Protein AF-A0A1A9ZHI6-F1 (afdb_monomer_lite)

Structure (mmCIF, N/CA/C/O backbone):
data_AF-A0A1A9ZHI6-F1
#
_entry.id   AF-A0A1A9ZHI6-F1
#
loop_
_atom_site.group_PDB
_atom_site.id
_atom_site.type_symbol
_atom_site.label_atom_id
_atom_site.label_alt_id
_atom_site.label_comp_id
_atom_site.label_asym_id
_atom_site.label_entity_id
_atom_site.label_seq_id
_atom_site.pdbx_PDB_ins_code
_atom_site.Cartn_x
_atom_site.Cartn_y
_atom_site.Cartn_z
_atom_site.occupancy
_atom_site.B_iso_or_equiv
_atom_site.auth_seq_id
_atom_site.auth_comp_id
_atom_site.auth_asym_id
_atom_site.auth_atom_id
_atom_site.pdbx_PDB_model_num
ATOM 1 N N . MET A 1 1 ? 2.518 -0.898 6.849 1.00 53.50 1 MET A N 1
ATOM 2 C CA . MET A 1 1 ? 3.801 -0.621 7.561 1.00 53.50 1 MET A CA 1
ATOM 3 C C . MET A 1 1 ? 3.595 -0.635 9.086 1.00 53.50 1 MET A C 1
ATOM 5 O O . MET A 1 1 ? 3.066 0.326 9.608 1.00 53.50 1 MET A O 1
ATOM 9 N N . VAL A 1 2 ? 3.929 -1.709 9.824 1.00 54.91 2 VAL A N 1
ATOM 10 C CA . VAL A 1 2 ? 3.541 -1.838 11.262 1.00 54.91 2 VAL A CA 1
ATOM 11 C C . VAL A 1 2 ? 4.688 -1.547 12.249 1.00 54.91 2 VAL A C 1
ATOM 13 O O . VAL A 1 2 ? 4.442 -1.087 13.361 1.00 54.91 2 VAL A O 1
ATOM 16 N N . SER A 1 3 ? 5.951 -1.741 11.849 1.00 55.91 3 SER A N 1
ATOM 17 C CA . SER A 1 3 ? 7.101 -1.652 12.771 1.00 55.91 3 SER A CA 1
ATOM 18 C C . SER A 1 3 ? 7.670 -0.238 12.974 1.00 55.91 3 SER A C 1
ATOM 20 O O . SER A 1 3 ? 8.300 0.007 13.999 1.00 55.91 3 SER A O 1
ATOM 22 N N . LEU A 1 4 ? 7.454 0.695 12.035 1.00 60.62 4 LEU A N 1
ATOM 23 C CA . LEU A 1 4 ? 8.017 2.059 12.084 1.00 60.62 4 LEU A CA 1
ATOM 24 C C . LEU A 1 4 ? 6.990 3.144 12.447 1.00 60.62 4 LEU A C 1
ATOM 26 O O . LEU A 1 4 ? 7.350 4.308 12.551 1.00 60.62 4 LEU A O 1
ATOM 30 N N . LEU A 1 5 ? 5.731 2.782 12.719 1.00 57.50 5 LEU A N 1
ATOM 31 C CA . LEU A 1 5 ? 4.638 3.741 12.958 1.00 57.50 5 LEU A CA 1
ATOM 32 C C . LEU A 1 5 ? 4.862 4.707 14.130 1.00 57.50 5 LEU A C 1
ATOM 34 O O . LEU A 1 5 ? 4.244 5.760 14.169 1.00 57.50 5 LEU A O 1
ATOM 38 N N . LYS A 1 6 ? 5.720 4.377 15.107 1.00 60.66 6 LYS A N 1
ATOM 39 C CA . LYS A 1 6 ? 6.077 5.330 16.178 1.00 60.66 6 LYS A CA 1
ATOM 40 C C . LYS A 1 6 ? 6.918 6.509 15.675 1.00 60.66 6 LYS A C 1
ATOM 42 O O . LYS A 1 6 ? 7.005 7.511 16.371 1.00 60.66 6 LYS A O 1
ATOM 47 N N . LEU A 1 7 ? 7.549 6.354 14.517 1.00 64.75 7 LEU A N 1
ATOM 48 C CA . LEU A 1 7 ? 8.449 7.312 13.886 1.00 64.75 7 LEU A CA 1
ATOM 49 C C . LEU A 1 7 ? 7.895 7.800 12.545 1.00 64.75 7 LEU A C 1
ATOM 51 O O . LEU A 1 7 ? 8.662 8.383 11.784 1.00 64.75 7 LEU A O 1
ATOM 55 N N . ALA A 1 8 ? 6.622 7.511 12.241 1.00 81.06 8 ALA A N 1
ATOM 56 C CA . ALA A 1 8 ? 6.049 7.753 10.930 1.00 81.06 8 ALA A CA 1
ATOM 57 C C . ALA A 1 8 ? 4.805 8.645 10.980 1.00 81.06 8 ALA A C 1
ATOM 59 O O . ALA A 1 8 ? 3.886 8.403 11.763 1.00 81.06 8 ALA A O 1
ATOM 60 N N . GLU A 1 9 ? 4.776 9.637 10.100 1.00 88.25 9 GLU A N 1
ATOM 61 C CA . GLU A 1 9 ? 3.623 10.481 9.811 1.00 88.25 9 GLU A CA 1
ATOM 62 C C . GLU A 1 9 ? 3.088 10.110 8.428 1.00 88.25 9 GLU A C 1
ATOM 64 O O . GLU A 1 9 ? 3.850 9.964 7.472 1.00 88.25 9 GLU A O 1
ATOM 69 N N . ILE A 1 10 ? 1.775 9.911 8.336 1.00 92.44 10 ILE A N 1
ATOM 70 C CA . ILE A 1 10 ? 1.105 9.492 7.104 1.00 92.44 10 ILE A CA 1
ATOM 71 C C . ILE A 1 10 ? 0.201 10.631 6.655 1.00 92.44 10 ILE A C 1
ATOM 73 O O . ILE A 1 10 ? -0.656 11.073 7.421 1.00 92.44 10 ILE A O 1
ATOM 77 N N . ASP A 1 11 ? 0.385 11.073 5.418 1.00 94.12 11 ASP A N 1
ATOM 78 C CA . ASP A 1 11 ? -0.468 12.050 4.752 1.00 94.12 11 ASP A CA 1
ATOM 79 C C . ASP A 1 11 ? -0.930 11.507 3.391 1.00 94.12 11 ASP A C 1
ATOM 81 O O . ASP A 1 11 ? -0.854 10.310 3.128 1.00 94.12 11 ASP A O 1
ATOM 85 N N . GLU A 1 12 ? -1.473 12.360 2.523 1.00 96.94 12 GLU A N 1
ATOM 86 C CA . GLU A 1 12 ? -1.890 11.916 1.191 1.00 96.94 12 GLU A CA 1
ATOM 87 C C . GLU A 1 12 ? -0.707 11.585 0.268 1.00 96.94 12 GLU A C 1
ATOM 89 O O . GLU A 1 12 ? -0.840 10.739 -0.615 1.00 96.94 12 GLU A O 1
ATOM 94 N N . ASN A 1 13 ? 0.453 12.214 0.464 1.00 96.81 13 ASN A N 1
ATOM 95 C CA . ASN A 1 13 ? 1.618 12.049 -0.401 1.00 96.81 13 ASN A CA 1
ATOM 96 C C . ASN A 1 13 ? 2.294 10.696 -0.176 1.00 96.81 13 ASN A C 1
ATOM 98 O O . ASN A 1 13 ? 2.717 10.061 -1.148 1.00 96.81 13 ASN A O 1
ATOM 102 N N . GLY A 1 14 ? 2.365 10.249 1.077 1.00 96.06 14 GLY A N 1
ATOM 103 C CA . GLY A 1 14 ? 3.000 8.992 1.439 1.00 96.06 14 GLY A CA 1
ATOM 104 C C . GLY A 1 14 ? 3.213 8.844 2.939 1.00 96.06 14 GLY A C 1
ATOM 105 O O . GLY A 1 14 ? 2.438 9.327 3.765 1.00 96.06 14 GLY A O 1
ATOM 106 N N . VAL A 1 15 ? 4.284 8.135 3.285 1.00 95.25 15 VAL A N 1
ATOM 107 C CA . VAL A 1 15 ? 4.713 7.916 4.663 1.00 95.25 15 VAL A CA 1
ATOM 108 C C . VAL A 1 15 ? 6.058 8.590 4.882 1.00 95.25 15 VAL A C 1
ATOM 110 O O . VAL A 1 15 ? 7.074 8.156 4.335 1.00 95.25 15 VAL A O 1
ATOM 113 N N . ASN A 1 16 ? 6.067 9.620 5.720 1.00 93.06 16 ASN A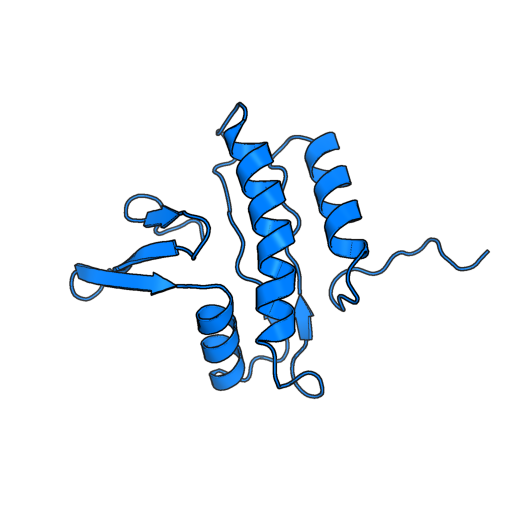 N 1
ATOM 114 C CA . ASN A 1 16 ? 7.283 10.223 6.243 1.00 93.06 16 ASN A CA 1
ATOM 115 C C . ASN A 1 16 ? 7.750 9.424 7.448 1.00 93.06 16 ASN A C 1
ATOM 117 O O . ASN A 1 16 ? 6.961 9.198 8.357 1.00 93.06 16 ASN A O 1
ATOM 121 N N . PHE A 1 17 ? 9.010 9.010 7.495 1.00 90.69 17 PHE A N 1
ATOM 122 C CA . PHE A 1 17 ? 9.571 8.325 8.655 1.00 90.69 17 PHE A CA 1
ATOM 123 C C . PHE A 1 17 ? 11.056 8.625 8.827 1.00 90.69 17 PHE A C 1
ATOM 125 O O . PHE A 1 17 ? 11.739 9.033 7.889 1.00 90.69 17 PHE A O 1
ATOM 132 N N . ARG A 1 18 ? 11.577 8.401 10.036 1.00 88.69 18 ARG A N 1
ATOM 133 C CA . ARG A 1 18 ? 13.025 8.439 10.278 1.00 88.69 18 ARG A CA 1
ATOM 134 C C . ARG A 1 18 ? 13.653 7.082 10.001 1.00 88.69 18 ARG A C 1
ATOM 136 O O . ARG A 1 18 ? 13.200 6.064 10.527 1.00 88.69 18 ARG A O 1
ATOM 143 N N . SER A 1 19 ? 14.715 7.081 9.205 1.00 87.06 19 SER A N 1
ATOM 144 C CA . SER A 1 19 ? 15.542 5.904 8.961 1.00 87.06 19 SER A CA 1
ATOM 145 C C . SER A 1 19 ? 16.107 5.369 10.286 1.00 87.06 19 SER A 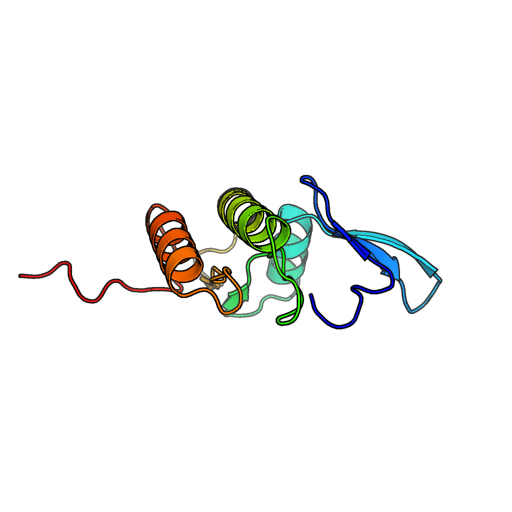C 1
ATOM 147 O O . SER A 1 19 ? 16.694 6.133 11.057 1.00 87.06 19 SER A O 1
ATOM 149 N N . PRO A 1 20 ? 15.978 4.060 10.572 1.00 82.88 20 PRO A N 1
ATOM 150 C CA . PRO A 1 20 ? 16.516 3.469 11.796 1.00 82.88 20 PRO A CA 1
ATOM 151 C C . PRO A 1 20 ? 18.047 3.336 11.776 1.00 82.88 20 PRO A C 1
ATOM 153 O O . PRO A 1 20 ? 18.635 3.000 12.801 1.00 82.88 20 PRO A O 1
ATOM 156 N N . PHE A 1 21 ? 18.691 3.560 10.625 1.00 86.62 21 PHE A N 1
ATOM 157 C CA . PHE A 1 21 ? 20.135 3.396 10.459 1.00 86.62 21 PHE A CA 1
ATOM 158 C C . PHE A 1 21 ? 20.909 4.678 10.772 1.00 86.62 21 PHE A C 1
ATOM 160 O O . PHE A 1 21 ? 21.970 4.619 11.387 1.00 86.62 21 PHE A O 1
ATOM 167 N N . ASP A 1 22 ? 20.377 5.831 10.360 1.00 91.00 22 ASP A N 1
ATOM 168 C CA . ASP A 1 22 ? 21.072 7.123 10.416 1.00 91.00 22 ASP A CA 1
ATOM 169 C C . ASP A 1 22 ? 20.192 8.296 10.890 1.00 91.00 22 ASP A C 1
ATOM 171 O O . ASP A 1 22 ? 20.667 9.427 10.960 1.00 91.00 22 ASP A O 1
ATOM 175 N N . ASN A 1 23 ? 18.929 8.048 11.263 1.00 85.25 23 ASN A N 1
ATOM 176 C CA . ASN A 1 23 ? 17.932 9.055 11.661 1.00 85.25 23 ASN A CA 1
ATOM 177 C C . ASN A 1 23 ? 17.587 10.108 10.594 1.00 85.25 23 ASN A C 1
ATOM 179 O O . ASN A 1 23 ? 16.924 11.103 10.921 1.00 85.25 23 ASN A O 1
ATOM 183 N N . SER A 1 24 ? 17.989 9.895 9.338 1.00 90.00 24 SER A N 1
ATOM 184 C CA . SER A 1 24 ? 17.590 10.751 8.221 1.00 90.00 24 SER A CA 1
ATOM 185 C C . SER A 1 24 ? 16.074 10.704 8.007 1.00 90.00 24 SER A C 1
ATOM 187 O O . SER A 1 24 ? 15.417 9.699 8.294 1.00 90.00 24 SER A O 1
ATOM 189 N N . GLU A 1 25 ? 15.499 11.809 7.536 1.00 90.56 25 GLU A N 1
ATOM 190 C CA . GLU A 1 25 ? 14.086 11.859 7.159 1.00 90.56 25 GLU A CA 1
ATOM 191 C C . GLU A 1 25 ? 13.902 11.235 5.775 1.00 90.56 25 GLU A C 1
ATOM 193 O O . GLU A 1 25 ? 14.618 11.557 4.828 1.00 90.56 25 GLU A O 1
ATOM 198 N N . CYS A 1 26 ? 12.953 10.312 5.676 1.00 91.88 26 CYS A N 1
ATOM 199 C CA . CYS A 1 26 ? 12.645 9.550 4.477 1.00 91.88 26 CYS A CA 1
ATOM 200 C C . CYS A 1 26 ? 11.162 9.706 4.141 1.00 91.88 26 CYS A C 1
ATOM 202 O O . CYS A 1 26 ? 10.316 9.588 5.025 1.00 91.88 26 CYS A O 1
ATOM 204 N N . MET A 1 27 ? 10.853 9.900 2.859 1.00 94.56 27 MET A N 1
ATOM 205 C CA . MET A 1 27 ? 9.490 9.877 2.328 1.00 94.56 27 MET A CA 1
ATOM 206 C C . MET A 1 27 ? 9.322 8.646 1.436 1.00 94.56 27 MET A C 1
ATOM 208 O O . MET A 1 27 ? 10.004 8.502 0.417 1.00 94.56 27 MET A O 1
ATOM 212 N N . LEU A 1 28 ? 8.392 7.769 1.803 1.00 96.31 28 LEU A N 1
ATOM 213 C CA . LEU A 1 28 ? 7.968 6.652 0.968 1.00 96.31 28 LEU A CA 1
ATOM 214 C C . LEU A 1 28 ? 6.582 6.945 0.397 1.00 96.31 28 LEU A C 1
ATOM 216 O O . LEU A 1 28 ? 5.575 6.804 1.090 1.00 96.31 28 LEU A O 1
ATOM 220 N N . THR A 1 29 ? 6.543 7.348 -0.870 1.00 98.25 29 THR A N 1
ATOM 221 C CA . THR A 1 29 ? 5.297 7.504 -1.630 1.00 98.25 29 THR A CA 1
ATOM 222 C C . THR A 1 29 ? 4.896 6.175 -2.290 1.00 98.25 29 THR A C 1
ATOM 224 O O . THR A 1 29 ? 5.750 5.294 -2.446 1.00 98.25 29 THR A O 1
ATOM 227 N N . PRO A 1 30 ? 3.626 6.011 -2.710 1.00 98.38 30 PRO A N 1
ATOM 228 C CA . PRO A 1 30 ? 3.187 4.912 -3.571 1.00 98.38 30 PRO A CA 1
ATOM 229 C C . PRO A 1 30 ? 4.112 4.658 -4.769 1.00 98.38 30 PRO A C 1
ATOM 231 O O . PRO A 1 30 ? 4.569 3.535 -4.965 1.00 98.38 30 PRO A O 1
ATOM 234 N N . GLU A 1 31 ? 4.475 5.700 -5.516 1.00 98.56 31 GLU A N 1
ATOM 235 C CA . GLU A 1 31 ? 5.309 5.585 -6.718 1.00 98.56 31 GLU A CA 1
ATOM 236 C C . GLU A 1 31 ? 6.711 5.089 -6.370 1.00 98.56 31 GLU A C 1
ATOM 238 O O . GLU A 1 31 ? 7.221 4.154 -6.986 1.00 98.56 31 GLU A O 1
ATOM 243 N N . HIS A 1 32 ? 7.322 5.677 -5.338 1.00 98.12 32 HIS A N 1
ATOM 244 C CA . HIS A 1 32 ? 8.661 5.294 -4.910 1.00 98.12 32 HIS A CA 1
ATOM 245 C C . HIS A 1 32 ? 8.682 3.854 -4.369 1.00 98.12 32 HIS A C 1
ATOM 247 O O . HIS A 1 32 ? 9.606 3.094 -4.656 1.00 98.12 32 HIS A O 1
ATOM 253 N N . SER A 1 33 ? 7.635 3.440 -3.647 1.00 98.12 33 SER A N 1
ATOM 254 C CA . SER A 1 33 ? 7.486 2.064 -3.166 1.00 98.12 33 SER A CA 1
ATOM 255 C C . SER A 1 33 ? 7.414 1.052 -4.312 1.00 98.12 33 SER A C 1
ATOM 257 O O . SER A 1 33 ? 8.049 -0.003 -4.229 1.00 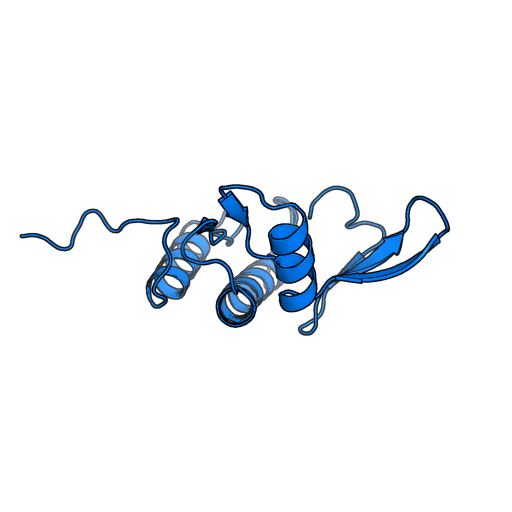98.12 33 SER A O 1
ATOM 259 N N . ILE A 1 34 ? 6.690 1.366 -5.388 1.00 98.06 34 ILE A N 1
ATOM 260 C CA . ILE A 1 34 ? 6.601 0.499 -6.569 1.00 98.06 34 ILE A CA 1
ATOM 261 C C . ILE A 1 34 ? 7.913 0.475 -7.350 1.00 98.06 34 ILE A C 1
ATOM 263 O O . ILE A 1 34 ? 8.375 -0.605 -7.709 1.00 98.06 34 ILE A O 1
ATOM 267 N N . GLN A 1 35 ? 8.575 1.619 -7.531 1.00 98.19 35 GLN A N 1
ATOM 268 C CA . GLN A 1 35 ? 9.883 1.685 -8.191 1.00 98.19 35 GLN A CA 1
ATOM 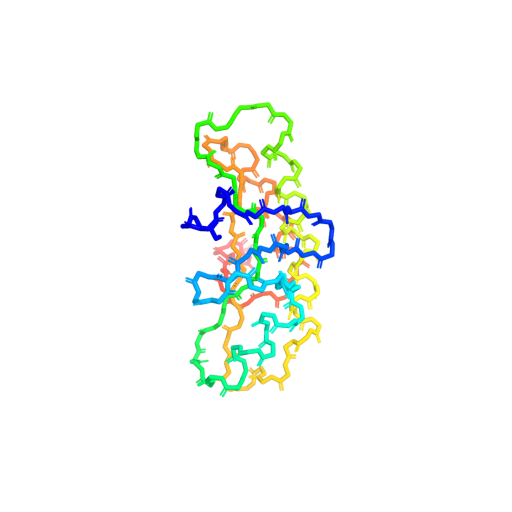269 C C . GLN A 1 35 ? 10.927 0.814 -7.483 1.00 98.19 35 GLN A C 1
ATOM 271 O O . GLN A 1 35 ? 11.625 0.036 -8.133 1.00 98.19 35 GLN A O 1
ATOM 276 N N . ILE A 1 36 ? 10.997 0.882 -6.148 1.00 98.00 36 ILE A N 1
ATOM 277 C CA . ILE A 1 36 ? 11.889 0.030 -5.348 1.00 98.00 36 ILE A CA 1
ATOM 278 C C . ILE A 1 36 ? 11.581 -1.452 -5.600 1.00 98.00 36 ILE A C 1
ATOM 280 O O . ILE A 1 36 ? 12.492 -2.236 -5.862 1.00 98.00 36 ILE A O 1
ATOM 284 N N . GLN A 1 37 ? 10.306 -1.844 -5.571 1.00 98.25 37 GLN A N 1
ATOM 285 C CA . GLN A 1 37 ? 9.898 -3.231 -5.810 1.00 98.25 37 GLN A CA 1
ATOM 286 C C . GLN A 1 37 ? 10.147 -3.688 -7.261 1.00 98.25 37 GLN A C 1
ATOM 288 O O . GLN A 1 37 ? 10.495 -4.851 -7.481 1.00 98.25 37 GLN A O 1
ATOM 293 N N . ASN A 1 38 ? 10.053 -2.789 -8.249 1.00 97.44 38 ASN A N 1
ATOM 294 C CA . ASN A 1 38 ? 10.415 -3.082 -9.640 1.00 97.44 38 ASN A CA 1
ATOM 295 C C . ASN A 1 38 ? 11.920 -3.304 -9.824 1.00 97.44 38 ASN A C 1
ATOM 297 O O . ASN A 1 38 ? 12.313 -4.159 -10.616 1.00 97.44 38 ASN A O 1
ATOM 301 N N . ILE A 1 39 ? 12.757 -2.585 -9.069 1.00 98.00 39 ILE A N 1
ATOM 302 C CA . ILE A 1 39 ? 14.215 -2.780 -9.058 1.00 98.00 39 ILE A CA 1
ATOM 303 C C . ILE A 1 39 ? 14.591 -4.088 -8.356 1.00 98.00 39 ILE A C 1
ATOM 305 O O . ILE A 1 39 ? 15.467 -4.805 -8.832 1.00 98.00 39 ILE A O 1
ATOM 309 N N . ILE A 1 40 ? 13.925 -4.413 -7.242 1.00 97.88 40 ILE A N 1
ATOM 310 C CA . ILE A 1 40 ? 14.133 -5.681 -6.526 1.00 97.88 40 ILE A CA 1
ATOM 311 C C . ILE A 1 40 ? 13.802 -6.883 -7.425 1.00 97.88 40 ILE A C 1
ATOM 313 O O . ILE A 1 40 ? 14.439 -7.924 -7.295 1.00 97.88 40 ILE A O 1
ATOM 317 N N . GLY A 1 41 ? 12.836 -6.741 -8.341 1.00 96.56 41 GLY A N 1
ATOM 318 C CA . GLY A 1 41 ? 12.496 -7.786 -9.310 1.00 96.56 41 GLY A CA 1
ATOM 319 C C . GLY A 1 41 ? 11.720 -8.961 -8.708 1.00 96.56 41 GLY A C 1
ATOM 320 O O . GLY A 1 41 ? 11.827 -10.075 -9.203 1.00 96.56 41 GLY A O 1
ATOM 321 N N . ALA A 1 42 ? 10.966 -8.736 -7.626 1.00 96.44 42 ALA A N 1
ATOM 322 C CA . ALA A 1 42 ? 10.118 -9.764 -7.017 1.00 96.44 42 ALA A CA 1
ATOM 323 C C . ALA A 1 42 ? 8.933 -10.149 -7.924 1.00 96.44 42 ALA A C 1
ATOM 325 O O . ALA A 1 42 ? 8.319 -9.267 -8.517 1.00 96.44 42 ALA A O 1
ATOM 326 N N . ASP A 1 43 ? 8.546 -11.426 -7.969 1.00 96.06 43 ASP A N 1
ATOM 327 C CA . ASP A 1 43 ? 7.436 -11.913 -8.814 1.00 96.06 43 ASP A CA 1
ATOM 328 C C . ASP A 1 43 ? 6.062 -11.344 -8.409 1.00 96.06 43 ASP A C 1
ATOM 330 O O . ASP A 1 43 ? 5.155 -11.178 -9.230 1.00 96.06 43 ASP A O 1
ATOM 334 N N . ILE A 1 44 ? 5.897 -11.052 -7.117 1.00 95.62 44 ILE A N 1
ATOM 335 C CA . ILE A 1 44 ? 4.707 -10.421 -6.544 1.00 95.62 44 ILE A CA 1
ATOM 336 C C . ILE A 1 44 ? 5.164 -9.193 -5.772 1.00 95.62 44 ILE A C 1
ATOM 338 O O . ILE A 1 44 ? 6.041 -9.277 -4.909 1.00 95.62 44 ILE A O 1
ATOM 342 N N . ILE A 1 45 ? 4.541 -8.063 -6.075 1.00 96.88 45 ILE A N 1
ATOM 343 C CA . ILE A 1 45 ? 4.785 -6.784 -5.419 1.00 96.88 45 ILE A CA 1
ATOM 344 C C . ILE A 1 45 ? 3.489 -6.306 -4.772 1.00 96.88 45 ILE A C 1
ATOM 346 O O . ILE A 1 45 ? 2.390 -6.606 -5.236 1.00 96.88 45 ILE A O 1
ATOM 350 N N . MET A 1 46 ? 3.607 -5.566 -3.680 1.00 97.25 46 MET A N 1
ATOM 351 C CA . MET A 1 46 ? 2.464 -5.106 -2.900 1.00 97.25 46 MET A CA 1
ATOM 352 C C . MET A 1 46 ? 2.270 -3.608 -3.103 1.00 97.25 46 MET A C 1
ATOM 354 O O . MET A 1 46 ? 3.249 -2.859 -3.166 1.00 97.25 46 MET A O 1
ATOM 358 N N . GLN A 1 47 ? 1.018 -3.150 -3.155 1.00 96.56 47 GLN A N 1
ATOM 359 C CA . GLN A 1 47 ? 0.755 -1.714 -3.068 1.00 96.56 47 GLN A CA 1
ATOM 360 C C . GLN A 1 47 ? 1.267 -1.154 -1.733 1.00 96.56 47 GLN A C 1
ATOM 362 O O . GLN A 1 47 ? 1.302 -1.859 -0.720 1.00 96.56 47 GLN A O 1
ATOM 367 N N . LEU A 1 48 ? 1.575 0.140 -1.706 1.00 97.56 48 LEU A N 1
ATOM 368 C CA . LEU A 1 48 ? 1.652 0.860 -0.441 1.00 97.56 48 LEU A CA 1
ATOM 369 C C . LEU A 1 48 ? 0.231 1.080 0.106 1.00 97.56 48 LEU A C 1
ATOM 371 O O . LEU A 1 48 ? -0.691 1.422 -0.639 1.00 97.56 48 LEU A O 1
ATOM 375 N N . ASP A 1 49 ? 0.052 0.884 1.410 1.00 96.88 49 ASP A N 1
ATOM 376 C CA . ASP A 1 49 ? -1.228 1.001 2.104 1.00 96.88 49 ASP A CA 1
ATOM 377 C C . ASP A 1 49 ? -1.123 1.839 3.388 1.00 96.88 49 ASP A C 1
ATOM 379 O O . ASP A 1 49 ? -0.071 1.918 4.033 1.00 96.88 49 ASP A O 1
ATOM 383 N N . ASP A 1 50 ? -2.239 2.454 3.784 1.00 95.25 50 ASP A N 1
ATOM 384 C CA . ASP A 1 50 ? -2.349 3.151 5.064 1.00 95.25 50 ASP A CA 1
ATOM 385 C C . ASP A 1 50 ? -2.894 2.190 6.128 1.00 95.25 50 ASP A C 1
ATOM 387 O O . ASP A 1 50 ? -4.100 2.050 6.344 1.00 95.25 50 ASP A O 1
ATOM 391 N N . ALA A 1 51 ? -1.971 1.484 6.779 1.00 91.75 51 ALA A N 1
ATOM 392 C CA . ALA A 1 51 ? -2.297 0.514 7.812 1.00 91.75 51 ALA A CA 1
ATOM 393 C C . ALA A 1 51 ? -2.474 1.184 9.184 1.00 91.75 51 ALA A C 1
ATOM 395 O O . ALA A 1 51 ? -1.533 1.728 9.768 1.00 91.75 51 ALA A O 1
ATOM 396 N N . VAL A 1 52 ? -3.665 1.040 9.758 1.00 90.06 52 VAL A N 1
ATOM 397 C CA . VAL A 1 52 ? -3.977 1.470 11.128 1.00 90.06 52 VAL A CA 1
ATOM 398 C C . VAL A 1 52 ? -3.828 0.323 12.126 1.00 90.06 52 VAL A C 1
ATOM 400 O O . VAL A 1 52 ? -3.996 -0.851 11.796 1.00 90.06 52 VAL A O 1
ATOM 403 N N . LYS A 1 53 ? -3.526 0.653 13.388 1.00 89.00 53 LYS A N 1
ATOM 404 C CA . LYS A 1 53 ? -3.504 -0.346 14.467 1.00 89.00 53 LYS A CA 1
ATOM 405 C C . LYS A 1 53 ? -4.904 -0.932 14.645 1.00 89.00 53 LYS A C 1
ATOM 407 O O . LYS A 1 53 ? -5.887 -0.202 14.632 1.00 89.00 53 LYS A O 1
ATOM 412 N N . THR A 1 54 ? -4.995 -2.232 14.904 1.00 86.12 54 THR A N 1
ATOM 413 C CA . THR A 1 54 ? -6.280 -2.926 15.118 1.00 86.12 54 THR A CA 1
ATOM 414 C C . THR A 1 54 ? -7.066 -2.414 16.326 1.00 86.12 54 THR A C 1
ATOM 416 O O . THR A 1 54 ? -8.276 -2.588 16.380 1.00 86.12 54 THR A O 1
ATOM 419 N N . THR A 1 55 ? -6.397 -1.764 17.282 1.00 87.81 55 THR A N 1
ATOM 420 C CA . THR A 1 55 ? -7.024 -1.114 18.442 1.00 87.81 55 THR A CA 1
ATOM 421 C C . THR A 1 55 ? -7.496 0.315 18.161 1.00 87.81 55 THR A C 1
ATOM 423 O O . THR A 1 55 ? -8.052 0.950 19.053 1.00 87.81 55 THR A O 1
ATOM 426 N N . THR A 1 56 ? -7.220 0.868 16.976 1.00 88.50 56 THR A N 1
ATOM 427 C CA . THR A 1 56 ? -7.679 2.206 16.592 1.00 88.50 56 THR A CA 1
ATOM 428 C C . THR A 1 56 ? -9.183 2.171 16.343 1.00 88.50 56 THR A C 1
ATOM 430 O O . THR A 1 56 ? -9.672 1.362 15.561 1.00 88.50 56 THR A O 1
ATOM 433 N N . THR A 1 57 ? -9.908 3.077 16.991 1.00 85.69 57 THR A N 1
ATOM 434 C CA . THR A 1 57 ? -11.357 3.249 16.842 1.00 85.69 57 THR A CA 1
ATOM 435 C C . THR A 1 57 ? -11.676 4.625 16.263 1.00 85.69 57 THR A C 1
ATOM 437 O O . THR A 1 57 ? -10.917 5.574 16.465 1.00 85.69 57 THR A O 1
ATOM 440 N N . GLY A 1 58 ? -12.828 4.759 15.606 1.00 88.81 58 GLY A N 1
ATOM 441 C CA . GLY A 1 58 ? -13.314 6.037 15.079 1.00 88.81 58 GLY A CA 1
ATOM 442 C C . GLY A 1 58 ? -12.865 6.331 13.637 1.00 88.81 58 GLY A C 1
ATOM 443 O O . GLY A 1 58 ? -12.444 5.415 12.926 1.00 88.81 58 GLY A O 1
ATOM 444 N N . PRO A 1 59 ? -12.941 7.602 13.193 1.00 94.31 59 PRO A N 1
ATOM 445 C CA . PRO A 1 59 ? -12.889 7.976 11.772 1.00 94.31 59 PRO A CA 1
ATOM 446 C C . PRO A 1 59 ? -11.543 7.687 11.093 1.00 94.31 59 PRO A C 1
ATOM 448 O O . PRO A 1 59 ? -11.468 7.588 9.874 1.00 94.31 59 PRO A O 1
ATOM 451 N N . ARG A 1 60 ? -10.469 7.494 11.870 1.00 94.00 60 ARG A N 1
ATOM 452 C CA . ARG A 1 60 ? -9.131 7.223 11.329 1.00 94.00 60 ARG A CA 1
ATOM 453 C C . ARG A 1 60 ? -9.062 5.925 10.516 1.00 94.00 60 ARG A C 1
ATOM 455 O O . ARG A 1 60 ? -8.239 5.844 9.607 1.00 94.00 60 ARG A O 1
ATOM 462 N N . VAL A 1 61 ? -9.880 4.919 10.848 1.00 95.31 61 VAL A N 1
ATOM 463 C CA . VAL A 1 61 ? -9.916 3.632 10.122 1.00 95.31 61 VAL A CA 1
ATOM 464 C C . VAL A 1 61 ? -10.517 3.817 8.729 1.00 95.31 61 VAL A C 1
ATOM 466 O O . VAL A 1 61 ? -9.955 3.336 7.749 1.00 95.31 61 VAL A O 1
ATOM 469 N N . GLU A 1 62 ? -11.622 4.556 8.646 1.00 96.62 62 GLU A N 1
ATOM 470 C CA . GLU A 1 62 ? -12.294 4.911 7.393 1.00 96.62 62 GLU A CA 1
ATOM 471 C C . GLU A 1 62 ? -11.406 5.813 6.522 1.00 96.62 62 GLU A C 1
ATOM 473 O O . GLU A 1 62 ? -11.237 5.572 5.329 1.00 96.62 62 GLU A O 1
ATOM 478 N N . GLU A 1 63 ? -10.723 6.787 7.128 1.00 96.75 63 GLU A N 1
ATOM 479 C CA . GLU A 1 63 ? -9.739 7.622 6.433 1.00 96.75 63 GLU A CA 1
ATOM 480 C C . GLU A 1 63 ? -8.609 6.784 5.804 1.00 96.75 63 GLU A C 1
ATOM 482 O O . GLU A 1 63 ? -8.261 6.985 4.638 1.00 96.75 63 GLU A O 1
ATOM 487 N N . ALA A 1 64 ? -8.068 5.814 6.556 1.00 96.12 64 ALA A N 1
ATOM 488 C CA . ALA A 1 64 ? -7.015 4.913 6.080 1.00 96.12 64 ALA A CA 1
ATOM 489 C C . ALA A 1 64 ? -7.476 4.065 4.897 1.00 96.12 64 ALA A C 1
ATOM 491 O O . ALA A 1 64 ? -6.743 3.880 3.924 1.00 96.12 64 ALA A O 1
ATOM 492 N N . LEU A 1 65 ? -8.707 3.563 4.982 1.00 96.75 65 LEU A N 1
ATOM 493 C CA . LEU A 1 65 ? -9.341 2.808 3.915 1.00 96.75 65 LEU A CA 1
ATOM 494 C C . LEU A 1 65 ? -9.424 3.645 2.641 1.00 96.75 65 LEU A C 1
ATOM 496 O O . LEU A 1 65 ? -8.953 3.204 1.594 1.00 96.75 65 LEU A O 1
ATOM 500 N N . HIS A 1 66 ? -9.969 4.861 2.716 1.00 97.81 66 HIS A N 1
ATOM 501 C CA . HIS A 1 66 ? -10.138 5.691 1.524 1.00 97.81 66 HIS A CA 1
ATOM 502 C C . HIS A 1 66 ? -8.797 6.119 0.926 1.00 97.81 66 HIS A C 1
ATOM 504 O O . HIS A 1 66 ? -8.657 6.151 -0.297 1.00 97.81 66 HIS A O 1
ATOM 510 N N . ARG A 1 67 ? -7.797 6.406 1.768 1.00 97.88 67 ARG A N 1
ATOM 511 C CA . ARG A 1 67 ? -6.424 6.670 1.317 1.00 97.88 67 ARG A CA 1
ATOM 512 C C . ARG A 1 67 ? -5.816 5.456 0.621 1.00 97.88 67 ARG A C 1
ATOM 514 O O . ARG A 1 67 ? -5.257 5.599 -0.458 1.00 97.88 67 ARG A O 1
ATOM 521 N N . THR A 1 68 ? -5.994 4.261 1.182 1.00 97.69 68 THR A N 1
ATOM 522 C CA . THR A 1 68 ? -5.505 3.003 0.593 1.00 97.69 68 THR A CA 1
ATOM 523 C C . THR A 1 68 ? -6.103 2.746 -0.789 1.00 97.69 68 THR A C 1
ATOM 525 O O . THR A 1 68 ? -5.378 2.324 -1.690 1.00 97.69 68 THR A O 1
ATOM 528 N N . ILE A 1 69 ? -7.392 3.050 -0.982 1.00 97.25 69 ILE A N 1
ATOM 529 C CA . ILE A 1 69 ? -8.038 2.964 -2.298 1.00 97.25 69 ILE A CA 1
ATOM 530 C C . ILE A 1 69 ? -7.411 3.969 -3.270 1.00 97.25 69 ILE A C 1
ATOM 532 O O . ILE A 1 69 ? -7.036 3.578 -4.362 1.00 97.25 69 ILE A O 1
ATOM 536 N N . ARG A 1 70 ? -7.215 5.240 -2.895 1.00 97.75 70 ARG A N 1
ATOM 537 C CA . ARG A 1 70 ? -6.560 6.215 -3.795 1.00 97.75 70 ARG A CA 1
ATOM 538 C C . ARG A 1 70 ? -5.108 5.848 -4.114 1.00 97.75 70 ARG A C 1
ATO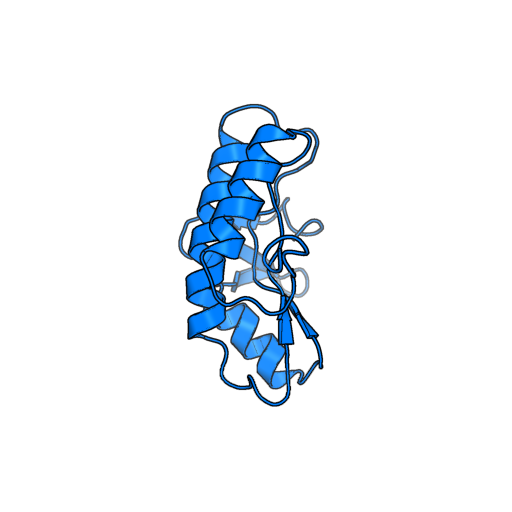M 540 O O . ARG A 1 70 ? -4.614 6.109 -5.206 1.00 97.75 70 ARG A O 1
ATOM 547 N N . TRP A 1 71 ? -4.401 5.245 -3.164 1.00 98.12 71 TRP A N 1
ATOM 548 C CA . TRP A 1 71 ? -3.011 4.839 -3.350 1.00 98.12 71 TRP A CA 1
ATOM 549 C C . TRP A 1 71 ? -2.843 3.640 -4.280 1.00 98.12 71 TRP A C 1
ATOM 551 O O . TRP A 1 71 ? -1.782 3.529 -4.893 1.00 98.12 71 TRP A O 1
ATOM 561 N N . VAL A 1 72 ? -3.855 2.777 -4.443 1.00 96.75 72 VAL A N 1
ATOM 562 C CA . VAL A 1 72 ? -3.766 1.682 -5.424 1.00 96.75 72 VAL A CA 1
ATOM 563 C C . VAL A 1 72 ? -3.684 2.214 -6.852 1.00 96.75 72 VAL A C 1
ATOM 565 O O . VAL A 1 72 ? -2.946 1.650 -7.656 1.00 96.75 72 VAL A O 1
ATOM 568 N N . ASP A 1 73 ? -4.372 3.320 -7.149 1.00 96.25 73 ASP A N 1
ATOM 569 C CA . ASP A 1 73 ? -4.354 3.950 -8.473 1.00 96.25 73 ASP A CA 1
ATOM 570 C C . ASP A 1 73 ? -2.936 4.427 -8.791 1.00 96.25 73 ASP A C 1
ATOM 572 O O . ASP A 1 73 ? -2.341 4.026 -9.787 1.00 96.25 73 ASP A O 1
ATOM 576 N N . ARG A 1 74 ? -2.334 5.155 -7.846 1.00 97.94 74 ARG A N 1
ATOM 577 C CA . ARG A 1 74 ? -0.948 5.633 -7.934 1.00 97.94 74 ARG A CA 1
ATOM 578 C C . ARG A 1 74 ? 0.066 4.494 -8.037 1.00 97.94 74 ARG A C 1
ATOM 580 O O . ARG A 1 74 ? 1.032 4.589 -8.788 1.00 97.94 74 ARG A O 1
ATOM 587 N N . CYS A 1 75 ? -0.141 3.404 -7.294 1.00 97.31 75 CYS A N 1
ATOM 588 C CA . CYS A 1 75 ? 0.717 2.223 -7.394 1.00 97.31 75 CYS A CA 1
ATOM 589 C C . CYS A 1 75 ? 0.604 1.559 -8.771 1.00 97.31 75 CYS A C 1
ATOM 591 O O . CYS A 1 75 ? 1.615 1.151 -9.335 1.00 97.31 75 CYS A O 1
ATOM 593 N N . SER A 1 76 ? -0.615 1.451 -9.298 1.00 94.81 76 SER A N 1
ATOM 594 C CA . SER A 1 76 ? -0.879 0.826 -10.595 1.00 94.81 76 SER A CA 1
ATOM 595 C C . SER A 1 76 ? -0.287 1.655 -11.731 1.00 94.81 76 SER A C 1
ATOM 597 O O . SER A 1 76 ? 0.360 1.098 -12.607 1.00 94.81 76 SER A O 1
ATOM 599 N N . GLU A 1 77 ? -0.418 2.982 -11.678 1.00 96.19 77 GLU A N 1
ATOM 600 C CA . GLU A 1 77 ? 0.192 3.896 -12.653 1.00 96.19 77 GLU A CA 1
ATOM 601 C C . GLU A 1 77 ? 1.728 3.867 -12.621 1.00 96.19 77 GLU A C 1
ATOM 603 O O . GLU A 1 77 ? 2.374 3.994 -13.659 1.00 96.19 77 GLU A O 1
ATOM 608 N N . ALA A 1 78 ? 2.329 3.701 -11.439 1.00 97.19 78 ALA A N 1
ATOM 609 C CA . ALA A 1 78 ? 3.781 3.631 -11.288 1.00 97.19 78 ALA A CA 1
ATOM 610 C C . ALA A 1 78 ? 4.377 2.268 -11.675 1.00 97.19 78 ALA A C 1
ATOM 612 O O . ALA A 1 78 ? 5.595 2.158 -11.857 1.00 97.19 78 ALA A O 1
ATOM 613 N N . HIS A 1 79 ? 3.556 1.221 -11.760 1.00 96.19 79 HIS A N 1
ATOM 614 C CA . HIS A 1 79 ? 4.025 -0.110 -12.103 1.00 96.19 79 HIS A CA 1
ATOM 615 C C . HIS A 1 79 ? 4.363 -0.190 -13.595 1.00 96.19 79 HIS A C 1
ATOM 617 O O . HIS A 1 79 ? 3.562 0.169 -14.446 1.00 96.19 79 HIS A O 1
ATOM 623 N N . SER A 1 80 ? 5.578 -0.646 -13.911 1.00 93.19 80 SER A N 1
ATOM 624 C CA . SER A 1 80 ? 6.102 -0.661 -15.288 1.00 93.19 80 SER A CA 1
ATOM 625 C C . SER A 1 80 ? 6.548 -2.043 -15.775 1.00 93.19 80 SER A C 1
ATOM 627 O O . SER A 1 80 ? 7.180 -2.153 -16.825 1.00 93.19 80 SER A O 1
ATOM 629 N N . ARG A 1 81 ? 6.267 -3.105 -15.007 1.00 94.81 81 ARG A N 1
ATOM 630 C CA . ARG A 1 81 ? 6.750 -4.476 -15.265 1.00 94.81 81 ARG A CA 1
ATOM 631 C C . ARG A 1 81 ? 5.632 -5.517 -15.205 1.00 94.81 81 ARG A C 1
ATOM 633 O O . ARG A 1 81 ? 5.838 -6.609 -14.682 1.00 94.81 81 ARG A O 1
ATOM 640 N N . ASP A 1 82 ? 4.469 -5.188 -15.758 1.00 89.69 82 ASP A N 1
ATOM 641 C CA . ASP A 1 82 ? 3.253 -6.013 -15.713 1.00 89.69 82 ASP A CA 1
ATOM 642 C C . ASP A 1 82 ? 3.394 -7.420 -16.313 1.00 89.69 82 ASP A C 1
ATOM 644 O O . ASP A 1 82 ? 2.558 -8.288 -16.060 1.00 89.69 82 ASP A O 1
ATOM 648 N N . GLU A 1 83 ? 4.401 -7.666 -17.148 1.00 93.19 83 GLU A N 1
ATOM 649 C CA . GLU A 1 83 ? 4.660 -8.992 -17.727 1.00 93.19 83 GLU A CA 1
ATOM 650 C C . GLU A 1 83 ? 5.488 -9.894 -16.800 1.00 93.19 83 GLU A C 1
ATOM 652 O O . GLU A 1 83 ? 5.464 -11.114 -16.945 1.00 93.19 83 GLU A O 1
ATOM 657 N N . GLU A 1 84 ? 6.199 -9.307 -15.836 1.00 95.19 84 GLU A N 1
ATOM 658 C CA . GLU A 1 84 ? 7.170 -10.006 -14.987 1.00 95.19 84 GLU A CA 1
ATOM 659 C C . GLU A 1 84 ? 6.775 -10.015 -13.510 1.00 95.19 84 GLU A C 1
ATOM 661 O O . GLU A 1 84 ? 7.119 -10.943 -12.784 1.00 95.19 84 GLU A O 1
ATOM 666 N N . GLN A 1 85 ? 6.062 -8.986 -13.052 1.00 95.75 85 GLN A N 1
ATOM 667 C CA . GLN A 1 85 ? 5.682 -8.827 -11.655 1.00 95.75 85 GLN A CA 1
ATOM 668 C C . GLN A 1 85 ? 4.178 -8.596 -11.546 1.00 95.75 85 GLN A C 1
ATOM 670 O O . GLN A 1 85 ? 3.563 -7.957 -12.396 1.00 95.75 85 GLN A O 1
ATOM 675 N N . ASN A 1 86 ? 3.571 -9.112 -10.480 1.00 95.00 86 ASN A N 1
ATOM 676 C CA . ASN A 1 86 ? 2.147 -8.931 -10.226 1.00 95.00 86 ASN A CA 1
ATOM 677 C C . ASN A 1 86 ? 1.927 -7.997 -9.037 1.00 95.00 86 ASN A C 1
ATOM 679 O O . ASN A 1 86 ? 2.314 -8.323 -7.915 1.00 95.00 86 ASN A O 1
ATOM 683 N N . LEU A 1 87 ? 1.262 -6.864 -9.277 1.00 94.81 87 LEU A N 1
ATOM 684 C CA . LEU A 1 87 ? 0.864 -5.924 -8.231 1.00 94.81 87 LEU A CA 1
ATOM 685 C C . LEU A 1 87 ? -0.403 -6.391 -7.505 1.00 94.81 87 LEU A C 1
ATOM 687 O O . LEU A 1 87 ? -1.467 -6.561 -8.107 1.00 94.81 87 LEU A O 1
ATOM 691 N N . PHE A 1 88 ? -0.284 -6.582 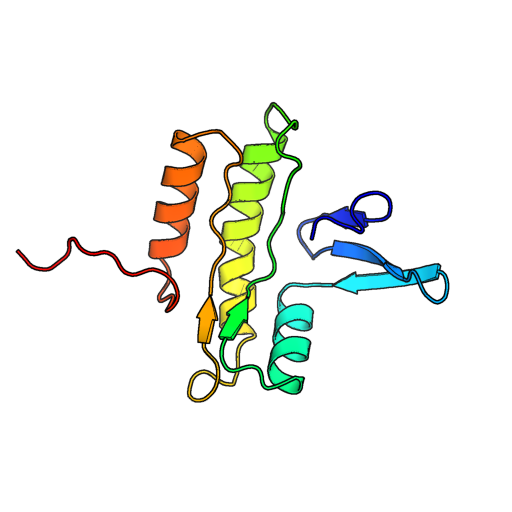-6.193 1.00 96.38 88 PHE A N 1
ATOM 692 C CA . PHE A 1 88 ? -1.366 -7.024 -5.324 1.00 96.38 88 PHE A CA 1
ATOM 693 C C . PHE A 1 88 ? -1.865 -5.869 -4.445 1.00 96.38 88 PHE A C 1
ATOM 695 O O . PHE A 1 88 ? -1.082 -5.282 -3.686 1.00 96.38 88 PHE A O 1
ATOM 702 N N . PRO A 1 89 ? -3.169 -5.550 -4.506 1.00 95.38 89 PRO A N 1
ATOM 703 C CA . PRO A 1 89 ? -3.762 -4.581 -3.601 1.00 95.38 89 PRO A CA 1
ATOM 704 C C . PRO A 1 89 ? -3.972 -5.138 -2.188 1.00 95.38 89 PRO A C 1
ATOM 706 O O . PRO A 1 89 ? -3.994 -6.351 -1.976 1.00 95.38 89 PRO A O 1
ATOM 709 N N . ILE A 1 90 ? -4.169 -4.259 -1.204 1.00 96.50 90 ILE A N 1
ATOM 710 C CA . ILE A 1 90 ? -4.318 -4.633 0.212 1.00 96.50 90 ILE A CA 1
ATOM 711 C C . ILE A 1 90 ? -5.663 -4.145 0.744 1.00 96.50 90 ILE A C 1
ATOM 713 O O . ILE A 1 90 ? -5.935 -2.948 0.788 1.00 96.50 90 ILE A O 1
ATOM 717 N N . VAL A 1 91 ? -6.493 -5.084 1.203 1.00 96.00 91 VAL A N 1
ATOM 718 C CA . VAL A 1 91 ? -7.775 -4.767 1.843 1.00 96.00 91 VAL A CA 1
ATOM 719 C C . VAL A 1 91 ? -7.545 -4.198 3.245 1.00 96.00 91 VAL A C 1
ATOM 721 O O . VAL A 1 91 ? -6.984 -4.865 4.117 1.00 96.00 91 VAL A O 1
ATOM 724 N N . GLN A 1 92 ? -8.051 -2.987 3.470 1.00 95.88 92 GLN A N 1
ATOM 725 C CA . GLN A 1 92 ? -8.102 -2.302 4.763 1.00 95.88 92 GLN A CA 1
ATOM 726 C C . GLN A 1 92 ? -9.524 -2.309 5.355 1.00 95.88 92 GLN A C 1
ATOM 728 O O . GLN A 1 92 ? -10.412 -3.012 4.876 1.00 95.88 92 GLN A O 1
ATOM 733 N N . GLY A 1 93 ? -9.730 -1.583 6.459 1.00 93.94 93 GLY A N 1
ATOM 734 C CA . GLY A 1 93 ? -10.995 -1.551 7.215 1.00 93.94 93 GLY A CA 1
ATOM 735 C C . GLY A 1 93 ? -10.893 -2.119 8.636 1.00 93.94 93 GLY A C 1
ATOM 736 O O . GLY A 1 93 ? -11.884 -2.191 9.357 1.00 93.94 93 GLY A O 1
ATOM 737 N N . GLY A 1 94 ? -9.693 -2.515 9.076 1.00 91.88 94 GLY A N 1
ATOM 738 C CA . GLY A 1 94 ? -9.458 -2.966 10.449 1.00 91.88 94 GLY A CA 1
ATOM 739 C C . GLY A 1 94 ? -10.296 -4.196 10.822 1.00 91.88 94 GLY A C 1
ATOM 740 O O . GLY A 1 94 ? -10.255 -5.215 10.122 1.00 91.88 94 GLY A O 1
ATOM 741 N N . LEU A 1 95 ? -11.016 -4.106 11.945 1.00 92.69 95 LEU A N 1
ATOM 742 C CA . LEU A 1 95 ? -11.933 -5.141 12.445 1.00 92.69 95 LEU A CA 1
ATOM 743 C C . LEU A 1 95 ? -13.401 -4.885 12.067 1.00 92.69 95 LEU A C 1
ATOM 745 O O . LEU A 1 95 ? -14.263 -5.651 12.487 1.00 92.69 95 LEU A O 1
ATOM 749 N N . ASP A 1 96 ? -13.686 -3.835 11.296 1.00 94.06 96 ASP A N 1
ATOM 750 C CA . ASP A 1 96 ? -15.038 -3.496 10.861 1.00 94.06 96 ASP A CA 1
ATOM 751 C C . ASP A 1 96 ? -15.371 -4.242 9.552 1.00 94.06 96 ASP A C 1
ATOM 753 O O . ASP A 1 96 ? -14.734 -3.998 8.518 1.00 94.06 96 ASP A O 1
ATOM 757 N N . PRO A 1 97 ? -16.342 -5.176 9.560 1.00 95.25 97 PRO A N 1
ATOM 758 C CA . PRO A 1 97 ? -16.707 -5.924 8.363 1.00 95.25 97 PRO A CA 1
ATOM 759 C C . PRO A 1 97 ? -17.281 -5.047 7.250 1.00 95.25 97 PRO A C 1
ATOM 761 O O . PRO A 1 97 ? -17.117 -5.385 6.080 1.00 95.25 97 PRO A O 1
ATOM 764 N N . GLU A 1 98 ? -17.959 -3.951 7.585 1.00 96.19 98 GLU A N 1
ATOM 765 C CA . GLU A 1 98 ? -18.583 -3.076 6.598 1.00 96.19 98 GLU A CA 1
ATOM 766 C C . GLU A 1 98 ? -17.534 -2.224 5.889 1.00 96.19 98 GLU A C 1
ATOM 768 O O . GLU A 1 98 ? -17.511 -2.180 4.660 1.00 96.19 98 GLU A O 1
ATOM 773 N N . LEU A 1 99 ? -16.574 -1.672 6.637 1.00 96.25 99 LEU A N 1
ATOM 774 C CA . LEU A 1 99 ? -15.417 -1.008 6.032 1.00 96.25 99 LEU A CA 1
ATOM 775 C C . LEU A 1 99 ? -14.617 -1.982 5.158 1.00 96.25 99 LEU A C 1
ATOM 777 O O . LEU A 1 99 ? -14.222 -1.641 4.048 1.00 96.25 99 LEU A O 1
ATOM 781 N N . ARG A 1 100 ? -14.429 -3.236 5.582 1.00 95.81 100 ARG A N 1
ATOM 782 C CA . ARG A 1 100 ? -13.764 -4.237 4.729 1.00 95.81 100 ARG A CA 1
ATOM 783 C C . ARG A 1 100 ? -14.496 -4.471 3.408 1.00 95.81 100 ARG A C 1
ATOM 785 O O . ARG A 1 100 ? -13.836 -4.534 2.374 1.00 95.81 100 ARG A O 1
ATOM 792 N N . LYS A 1 101 ? -15.831 -4.570 3.415 1.00 96.25 101 LYS A N 1
ATOM 793 C CA . LYS A 1 101 ? -16.618 -4.689 2.174 1.00 96.25 101 LYS A CA 1
ATOM 794 C C . LYS A 1 101 ? -16.450 -3.467 1.281 1.00 96.25 101 LYS A C 1
ATOM 796 O O . LYS A 1 101 ? -16.238 -3.635 0.086 1.00 96.25 101 LYS A O 1
ATOM 801 N N . GLN A 1 102 ? -16.504 -2.264 1.851 1.00 96.69 102 GLN A N 1
ATOM 802 C CA . GLN A 1 102 ? -16.299 -1.024 1.099 1.00 96.69 102 GLN A CA 1
ATOM 803 C C . GLN A 1 102 ? -14.907 -0.975 0.465 1.00 96.69 102 GLN A C 1
ATOM 805 O O . GLN A 1 102 ? -14.771 -0.609 -0.699 1.00 96.69 102 GLN A O 1
ATOM 810 N N . CYS A 1 103 ? -13.875 -1.394 1.203 1.00 96.31 103 CYS A N 1
ATOM 811 C CA . CYS A 1 103 ? -12.518 -1.466 0.678 1.00 96.31 103 CYS A CA 1
ATOM 812 C C . CYS A 1 103 ? -12.418 -2.459 -0.482 1.00 96.31 103 CYS A C 1
ATOM 814 O O . CYS A 1 103 ? -11.885 -2.112 -1.529 1.00 96.31 103 CYS A O 1
ATOM 816 N N . VAL A 1 104 ? -12.975 -3.663 -0.323 1.00 95.31 104 VAL A N 1
ATOM 817 C CA . VAL A 1 104 ? -13.015 -4.670 -1.393 1.00 95.31 104 VAL A CA 1
ATOM 818 C C . VAL A 1 104 ? -13.736 -4.129 -2.626 1.00 95.31 104 VAL A C 1
ATOM 820 O O . VAL A 1 104 ? -13.170 -4.193 -3.710 1.00 95.31 104 VAL A O 1
ATOM 823 N N . ALA A 1 105 ? -14.927 -3.547 -2.464 1.00 94.12 105 ALA A N 1
ATOM 824 C CA . ALA A 1 105 ? -15.685 -2.967 -3.570 1.00 94.12 105 ALA A CA 1
ATOM 825 C C . ALA A 1 105 ? -14.871 -1.891 -4.305 1.00 94.12 105 ALA A C 1
ATOM 827 O O . ALA A 1 105 ? -14.718 -1.967 -5.519 1.00 94.12 105 ALA A O 1
ATOM 828 N N . GLY A 1 106 ? -14.257 -0.957 -3.570 1.00 94.56 106 GLY A N 1
ATOM 829 C CA . GLY A 1 106 ? -13.415 0.077 -4.169 1.00 94.56 106 GLY A CA 1
ATOM 830 C C . GLY A 1 106 ? -12.178 -0.483 -4.878 1.00 94.56 106 GLY A C 1
ATOM 831 O O . GLY A 1 106 ? -11.822 -0.016 -5.954 1.00 94.56 106 GLY A O 1
ATOM 832 N N . LEU A 1 107 ? -11.519 -1.506 -4.333 1.00 94.00 107 LEU A N 1
ATOM 833 C CA . LEU A 1 107 ? -10.355 -2.115 -4.986 1.00 94.00 107 LEU A CA 1
ATOM 834 C C . LEU A 1 107 ? -10.734 -2.883 -6.262 1.00 94.00 107 LEU A C 1
ATOM 836 O O . LEU A 1 107 ? -9.973 -2.851 -7.226 1.00 94.00 107 LEU A O 1
ATOM 840 N N . LEU A 1 108 ? -11.896 -3.541 -6.283 1.00 91.19 108 LEU A N 1
ATOM 841 C CA . LEU A 1 108 ? -12.375 -4.333 -7.423 1.00 91.19 108 LEU A CA 1
ATOM 842 C C . LEU A 1 108 ? -12.886 -3.485 -8.597 1.00 91.19 108 LEU A C 1
ATOM 844 O O . LEU A 1 108 ? -12.991 -3.991 -9.709 1.00 91.19 108 LEU A O 1
ATOM 848 N N . GLU A 1 109 ? -13.130 -2.188 -8.393 1.00 91.69 109 GLU A N 1
ATOM 849 C CA . GLU A 1 109 ? -13.357 -1.241 -9.496 1.00 91.69 109 GLU A CA 1
ATOM 850 C C . GLU A 1 109 ? -12.111 -1.047 -10.382 1.00 91.69 109 GLU A C 1
ATOM 852 O O . GLU A 1 109 ? -12.224 -0.534 -11.496 1.00 91.69 109 GLU A O 1
ATOM 857 N N . ARG A 1 110 ? -10.919 -1.442 -9.907 1.00 88.00 110 ARG A N 1
ATOM 858 C CA . ARG A 1 110 ? -9.664 -1.383 -10.668 1.00 88.00 110 ARG A CA 1
ATOM 859 C C . ARG A 1 110 ? -9.302 -2.752 -11.258 1.00 88.00 110 ARG A C 1
ATOM 861 O O . ARG A 1 110 ? -9.585 -3.780 -10.642 1.00 88.00 110 ARG A O 1
ATOM 868 N N . PRO A 1 111 ? -8.593 -2.799 -12.403 1.00 81.38 111 PRO A N 1
ATOM 869 C CA . PRO A 1 111 ? -8.099 -4.042 -12.996 1.00 81.38 111 PRO A CA 1
ATOM 870 C C . PRO A 1 111 ? -6.899 -4.601 -12.208 1.00 81.38 111 PRO A C 1
ATOM 872 O O . PRO A 1 111 ? -5.752 -4.533 -12.643 1.00 81.38 111 PRO A O 1
ATOM 875 N N . VAL A 1 112 ? -7.158 -5.147 -11.021 1.00 74.94 112 VAL A N 1
ATOM 876 C CA . VAL A 1 112 ? -6.137 -5.684 -10.113 1.00 74.94 112 VAL A CA 1
ATOM 877 C C . VAL A 1 112 ? -5.987 -7.196 -10.267 1.00 74.94 112 VAL A C 1
ATOM 879 O O . VAL A 1 112 ? -6.964 -7.915 -10.451 1.00 74.94 112 VAL A O 1
ATOM 882 N N . ARG A 1 113 ? -4.757 -7.714 -10.163 1.00 77.00 113 ARG A N 1
ATOM 883 C CA . ARG A 1 113 ? -4.474 -9.152 -10.364 1.00 77.00 113 ARG A CA 1
ATOM 884 C C . ARG A 1 113 ? -4.558 -9.997 -9.085 1.00 77.00 113 ARG A C 1
ATOM 886 O O . ARG A 1 113 ? -4.644 -11.218 -9.168 1.00 77.00 113 ARG A O 1
ATOM 893 N N . GLY A 1 114 ? -4.529 -9.361 -7.910 1.00 73.12 114 GLY A N 1
ATOM 894 C CA . GLY A 1 114 ? -4.408 -10.038 -6.608 1.00 73.12 114 GLY A CA 1
ATOM 895 C C . GLY A 1 114 ? -5.709 -10.533 -5.967 1.00 73.12 114 GLY A C 1
ATOM 896 O O . GLY A 1 114 ? -5.662 -11.374 -5.070 1.00 73.12 114 GLY A O 1
ATOM 897 N N . TYR A 1 115 ? -6.867 -10.059 -6.431 1.00 72.50 115 TYR A N 1
ATOM 898 C CA . TYR A 1 115 ? -8.182 -10.529 -5.989 1.00 72.50 115 TYR A CA 1
ATOM 899 C C . TYR A 1 115 ? -9.001 -10.934 -7.210 1.00 72.50 115 TYR A C 1
ATOM 901 O O . TYR A 1 115 ? -9.004 -10.237 -8.219 1.00 72.50 115 TYR A O 1
ATOM 909 N N . ARG A 1 116 ? -9.696 -12.068 -7.119 1.00 57.84 116 ARG A N 1
ATOM 910 C CA . ARG A 1 116 ? -10.604 -12.549 -8.161 1.00 57.84 116 ARG A CA 1
ATOM 911 C C . ARG A 1 116 ? -12.014 -12.579 -7.597 1.00 57.84 116 ARG A C 1
ATOM 913 O O . ARG A 1 116 ? -12.249 -13.252 -6.593 1.00 57.84 116 ARG A O 1
ATOM 920 N N . GLU A 1 117 ? -12.951 -11.901 -8.251 1.00 53.28 117 GLU A N 1
ATOM 921 C CA . GLU A 1 117 ? -14.365 -12.187 -8.029 1.00 53.28 117 GLU A CA 1
ATOM 922 C C . GLU A 1 117 ? -14.673 -13.589 -8.564 1.00 53.28 117 GLU A C 1
ATOM 924 O O . GLU A 1 117 ? -14.440 -13.898 -9.731 1.00 53.28 117 GLU A O 1
ATOM 929 N N . TYR A 1 118 ? -15.188 -14.460 -7.699 1.00 50.78 118 TYR A N 1
ATOM 930 C CA . TYR A 1 118 ? -15.666 -15.795 -8.075 1.00 50.78 118 TYR A CA 1
ATOM 931 C C . TYR A 1 118 ? -17.150 -15.793 -8.502 1.00 50.78 118 TYR A C 1
ATOM 933 O O . TYR A 1 118 ? -17.762 -16.854 -8.560 1.00 50.78 118 TYR A O 1
ATOM 941 N N . PHE A 1 119 ? -17.744 -14.628 -8.798 1.00 48.75 119 PHE A N 1
ATOM 942 C CA . PHE A 1 119 ? -19.196 -14.482 -8.999 1.00 48.75 119 PHE A CA 1
ATOM 943 C C . PHE A 1 119 ? -19.605 -13.707 -10.262 1.00 48.75 119 PHE A C 1
ATOM 945 O O . PHE A 1 119 ? -20.604 -12.996 -10.240 1.00 48.75 119 PHE A O 1
ATOM 952 N N . ALA A 1 120 ? -18.879 -13.863 -11.371 1.00 42.19 120 ALA A N 1
ATOM 953 C CA . ALA A 1 120 ? -19.246 -13.226 -12.642 1.00 42.19 120 ALA A CA 1
ATOM 954 C C . ALA A 1 120 ? -19.352 -14.195 -13.833 1.00 42.19 120 ALA A C 1
ATOM 956 O O . ALA A 1 120 ? -19.210 -13.764 -14.968 1.00 42.19 120 ALA A O 1
ATOM 957 N N . ASP A 1 121 ? -19.640 -15.476 -13.582 1.00 41.12 121 ASP A N 1
ATOM 958 C CA . ASP A 1 121 ? -20.060 -16.429 -14.618 1.00 41.12 121 ASP A CA 1
ATOM 959 C C . ASP A 1 121 ? -21.244 -17.264 -14.096 1.00 41.12 121 ASP A C 1
ATOM 961 O O . ASP A 1 121 ? -21.063 -18.354 -13.548 1.00 41.12 121 ASP A O 1
ATOM 965 N N . ASN A 1 122 ? -22.459 -16.717 -14.215 1.00 37.03 122 ASN A N 1
ATOM 966 C CA . ASN A 1 122 ? -23.714 -17.476 -14.274 1.00 37.03 122 ASN A CA 1
ATOM 967 C C . ASN A 1 122 ? -24.794 -16.662 -14.994 1.00 37.03 122 ASN A C 1
ATOM 969 O O . ASN A 1 122 ? -25.063 -15.527 -14.540 1.00 37.03 122 ASN A O 1
#

Sequence (122 aa):
MVSLLKLAEIDENGVNFRSPFDNSECMLTPEHSIQIQNIIGADIIMQLDDAVKTTTTGPRVEEALHRTIRWVDRCSEAHSRDEEQNLFPIVQGGLDPELRKQCVAGLLERPVRGYREYFADN

Secondary structure (DSSP, 8-state):
--SSGGGEEE-SS-EEEE-TTT--EEEE-HHHHHHHHHHHT-SEEE----PPPTT--SHHHHHHHHHHHHHHHHHHHH---TTT-EEE-----TT-HHHHHHHHHHHHTS--SS---S-S--

InterPro domains:
  IPR002616 tRNA-guanine(15) transglycosylase-like [PF01702] (1-115)
  IPR002616 tRNA-guanine(15) transglycosylase-like [TIGR00449] (2-115)
  IPR036511 Queuine tRNA-ribosyltransferase-like [G3DSA:3.20.20.105] (1-116)
  IPR036511 Queuine tRNA-ribosyltransferase-like [SSF51713] (1-115)

Foldseek 3Di:
DPPFVVQWDQDLQAIWGQDPPPRDIDGDGQLNQLVVVVVVQDQEGETDFQDDDLPDDDDVQVVRLVSLLVRVVVNVVSHDCVVRHFYARDQGRRPDVVSSVVSVVSNVVDPHDHDDDPPDDD

pLDDT: mean 88.79, std 14.17, range [37.03, 98.56]

Organism: Glossina pallidipes (NCBI:txid7398)

Radius of gyration: 15.19 Å; chains: 1; bounding box: 45×30×36 Å